Protein AF-A0A7S3Y1G7-F1 (afdb_monomer_lite)

Secondary structure (DSSP, 8-state):
----S----SSPPPTTEEEEE-TTS-EEEEEEEEE-TTSPEE-S---S----S----TT----S---SS------S----S----SS----SS----SS----SS----SS-------GGG--------SHHHHHHHT-

Organism: Heterosigma akashiwo (NCBI:txid2829)

Radius of gyration: 32.49 Å; chains: 1; bounding box: 73×32×89 Å

Sequence (139 aa):
ELIVDQISLKKNVEKGQLLFSGDDGKLVASSDLTFNGAGELKVSALSGHSVNGPVNFKNNELTNVLISSGKITGLEELKAAAAHVGGALTADGDAYFGGAVTVAGAVIGSGPYIDSSDRRFKRDLAPVEGAAALAAVRR

Structure (mmCIF, N/CA/C/O backbone):
data_AF-A0A7S3Y1G7-F1
#
_entry.id   AF-A0A7S3Y1G7-F1
#
loop_
_atom_site.group_P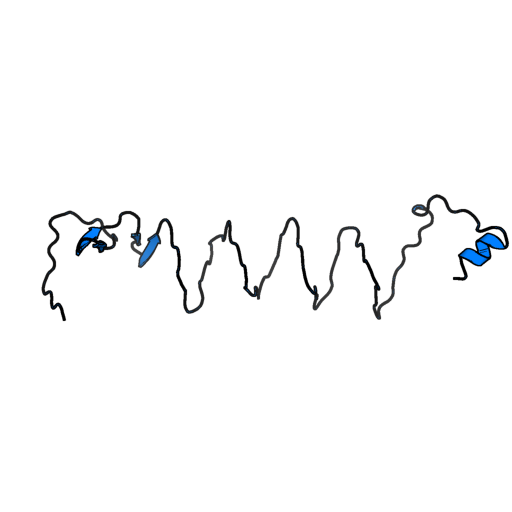DB
_atom_site.id
_a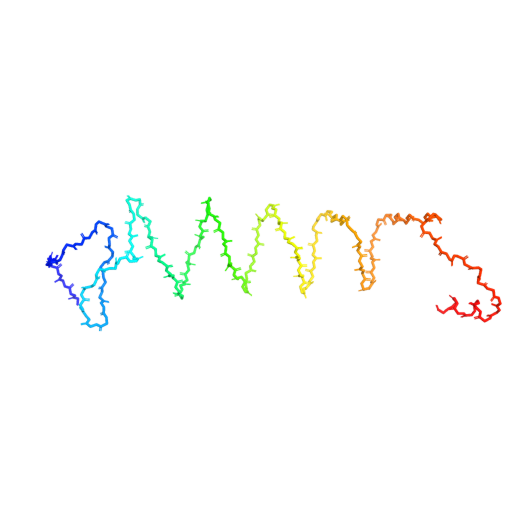tom_site.type_symbol
_atom_site.label_atom_id
_atom_site.label_alt_id
_atom_site.label_comp_id
_atom_site.label_asym_id
_atom_site.label_entity_id
_atom_site.label_seq_id
_atom_site.pdbx_PDB_ins_code
_atom_site.Cartn_x
_atom_site.Cartn_y
_atom_site.Cartn_z
_atom_site.occupancy
_atom_site.B_iso_or_equiv
_atom_site.auth_seq_id
_atom_site.auth_comp_id
_atom_site.auth_asym_id
_atom_site.auth_atom_id
_atom_site.pdbx_PDB_model_num
ATOM 1 N N . GLU A 1 1 ? -39.631 13.596 22.835 1.00 48.72 1 GLU A N 1
ATOM 2 C CA . GLU A 1 1 ? -38.412 14.012 23.550 1.00 48.72 1 GLU A CA 1
ATOM 3 C C . GLU A 1 1 ? -38.400 13.287 24.885 1.00 48.72 1 GLU A C 1
ATOM 5 O O . GLU A 1 1 ? -39.400 13.347 25.590 1.00 48.72 1 GLU A O 1
ATOM 10 N N . LEU A 1 2 ? -37.366 12.494 25.165 1.00 58.59 2 LEU A N 1
ATOM 11 C CA . LEU A 1 2 ? -37.228 11.835 26.462 1.00 58.59 2 LEU A CA 1
ATOM 12 C C . LEU A 1 2 ? -36.382 12.759 27.341 1.00 58.59 2 LEU A C 1
ATOM 14 O O . LEU A 1 2 ? -35.174 12.850 27.145 1.00 58.59 2 LEU A O 1
ATOM 18 N N . ILE A 1 3 ? -37.024 13.472 28.262 1.00 64.50 3 ILE A N 1
ATOM 19 C CA . ILE A 1 3 ? -36.339 14.304 29.254 1.00 64.50 3 ILE A CA 1
ATOM 20 C C . ILE A 1 3 ? -36.084 13.404 30.461 1.00 64.50 3 ILE A C 1
ATOM 22 O O . ILE A 1 3 ? -37.027 12.954 31.111 1.00 64.50 3 ILE A O 1
ATOM 26 N N . VAL A 1 4 ? -34.818 13.072 30.703 1.00 74.62 4 VAL A N 1
ATOM 27 C CA . VAL A 1 4 ? -34.406 12.253 31.846 1.00 74.62 4 VAL A CA 1
ATOM 28 C C . VAL A 1 4 ? -33.545 13.108 32.760 1.00 74.62 4 VAL A C 1
ATOM 30 O O . VAL A 1 4 ? -32.434 13.472 32.387 1.00 74.62 4 VAL A O 1
ATOM 33 N N . ASP A 1 5 ? -34.049 13.399 33.958 1.00 73.31 5 ASP A N 1
ATOM 34 C CA . ASP A 1 5 ? -33.334 14.227 34.936 1.00 73.31 5 ASP A CA 1
ATOM 35 C C . ASP A 1 5 ? -32.145 13.483 35.557 1.00 73.31 5 ASP A C 1
ATOM 37 O O . ASP A 1 5 ? -31.085 14.069 35.773 1.00 73.31 5 ASP A O 1
ATOM 41 N N . GLN A 1 6 ? -32.292 12.179 35.827 1.00 68.25 6 GLN A N 1
ATOM 42 C CA . GLN A 1 6 ? -31.218 11.322 36.332 1.00 68.25 6 GLN A CA 1
ATOM 43 C C . GLN A 1 6 ? -31.369 9.877 35.849 1.00 68.25 6 GLN A C 1
ATOM 45 O O . GLN A 1 6 ? -32.449 9.290 35.913 1.00 68.25 6 GLN A O 1
ATOM 50 N N . I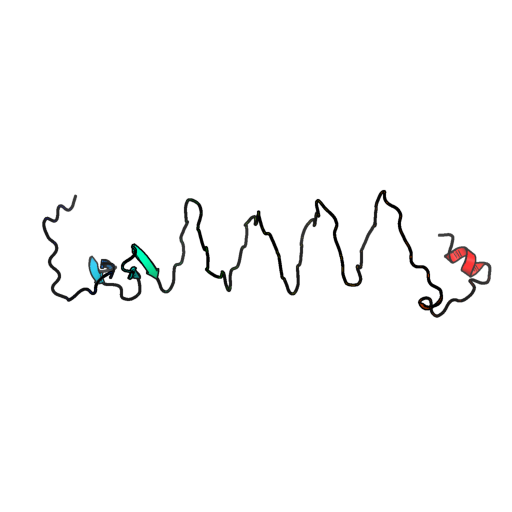LE A 1 7 ? -30.255 9.277 35.421 1.00 74.19 7 ILE A N 1
ATOM 51 C CA . ILE A 1 7 ? -30.136 7.834 35.185 1.00 74.19 7 ILE A CA 1
ATOM 52 C C . ILE A 1 7 ? -29.277 7.257 36.310 1.00 74.19 7 ILE A C 1
ATOM 54 O O . ILE A 1 7 ? -28.084 7.539 36.395 1.00 74.19 7 ILE A O 1
ATOM 58 N N . SER A 1 8 ? -29.874 6.441 37.179 1.00 71.31 8 SER A N 1
ATOM 59 C CA . SER A 1 8 ? -29.148 5.700 38.216 1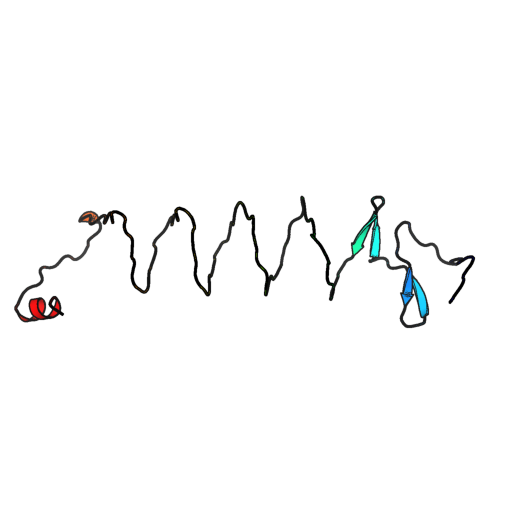.00 71.31 8 SER A CA 1
ATOM 60 C C . SER A 1 8 ? -28.931 4.254 37.779 1.00 71.31 8 SER A C 1
ATOM 62 O O . SER A 1 8 ? -29.883 3.520 37.511 1.00 71.31 8 SER A O 1
ATOM 64 N N . LEU A 1 9 ? -27.671 3.827 37.721 1.00 75.25 9 LEU A N 1
ATOM 65 C CA . LEU A 1 9 ? -27.294 2.468 37.335 1.00 75.25 9 LEU A CA 1
ATOM 66 C C . LEU A 1 9 ? -27.147 1.594 38.585 1.00 75.25 9 LEU A C 1
ATOM 68 O O . LEU A 1 9 ? -26.477 1.970 39.540 1.00 75.25 9 LEU A O 1
ATOM 72 N N . LYS A 1 10 ? -27.756 0.403 38.576 1.00 69.12 10 LYS A N 1
ATOM 73 C CA . LYS A 1 10 ? -27.645 -0.575 39.681 1.00 69.12 10 LYS A CA 1
ATOM 74 C C . LYS A 1 10 ? -26.362 -1.414 39.632 1.00 69.12 10 LYS A C 1
ATOM 76 O O . LYS A 1 10 ? -26.120 -2.211 40.532 1.00 69.12 10 LYS A O 1
ATOM 81 N N . LYS A 1 11 ? -25.575 -1.279 38.563 1.00 74.06 11 LYS A N 1
ATOM 82 C CA . LYS A 1 11 ? -24.331 -2.015 38.332 1.00 74.06 11 LYS A CA 1
ATOM 83 C C . LYS A 1 11 ? -23.166 -1.030 38.341 1.00 74.06 11 LYS A C 1
ATOM 85 O O . LYS A 1 11 ? -23.292 0.062 37.793 1.00 74.06 11 LYS A O 1
ATOM 90 N N . ASN A 1 12 ? -22.040 -1.447 38.916 1.00 77.75 12 ASN A N 1
ATOM 91 C CA . ASN A 1 12 ? -20.793 -0.699 38.816 1.00 77.75 12 ASN A CA 1
ATOM 92 C C . ASN A 1 12 ? -20.374 -0.615 37.344 1.00 77.75 12 ASN A C 1
ATOM 94 O O . ASN A 1 12 ? -20.231 -1.643 36.679 1.00 77.75 12 ASN A O 1
ATOM 98 N N . VAL A 1 13 ? -20.207 0.609 36.856 1.00 80.81 13 VAL A N 1
ATOM 99 C CA . VAL A 1 13 ? -19.607 0.906 35.554 1.00 80.81 13 VAL A CA 1
ATOM 100 C C . VAL A 1 13 ? -18.182 1.356 35.816 1.00 80.81 13 VAL A C 1
ATOM 102 O O . VAL A 1 13 ? -17.939 2.185 36.697 1.00 80.81 13 VAL A O 1
ATOM 105 N N . GLU A 1 14 ? -17.235 0.780 35.089 1.00 82.62 14 GLU A N 1
ATOM 106 C CA . GLU A 1 14 ? -15.833 1.149 35.230 1.00 82.62 14 GLU A CA 1
ATOM 107 C C . GLU A 1 14 ? -15.557 2.481 34.526 1.00 82.62 14 GLU A C 1
ATOM 109 O O . GLU A 1 14 ? -16.240 2.879 33.578 1.00 82.62 14 GLU A O 1
ATOM 114 N N . LYS A 1 15 ? -14.536 3.200 34.998 1.00 83.69 15 LYS A N 1
ATOM 115 C CA . LYS A 1 15 ? -14.154 4.495 34.430 1.00 83.69 15 LYS A CA 1
ATOM 116 C C . LYS A 1 15 ? -13.866 4.353 32.930 1.00 83.69 15 LYS A C 1
ATOM 118 O O . LYS A 1 15 ? -13.032 3.547 32.538 1.00 83.69 15 LYS A O 1
ATOM 123 N N . GLY A 1 16 ? -14.517 5.186 32.118 1.00 87.38 16 GLY A N 1
ATOM 124 C CA . GLY A 1 16 ? -14.305 5.243 30.669 1.00 87.38 16 GLY A CA 1
ATOM 125 C C . GLY A 1 16 ? -15.172 4.288 29.845 1.00 87.38 16 GLY A C 1
ATOM 126 O O . GLY A 1 16 ? -15.155 4.400 28.622 1.00 87.38 16 GLY A O 1
ATOM 127 N N . GLN A 1 17 ? -15.946 3.387 30.461 1.00 89.38 17 GLN A N 1
ATOM 128 C CA . GLN A 1 17 ? -16.846 2.497 29.717 1.00 89.38 17 GLN A CA 1
ATOM 129 C C . GLN A 1 17 ? -17.987 3.270 29.047 1.00 89.38 17 GLN A C 1
ATOM 131 O O . GLN A 1 17 ? -18.614 4.144 29.652 1.00 89.38 17 GLN A O 1
ATOM 136 N N . LEU A 1 18 ? -18.289 2.900 27.802 1.00 88.00 18 LEU A N 1
ATOM 137 C CA . LEU A 1 18 ? -19.452 3.397 27.072 1.00 88.00 18 LEU A CA 1
ATOM 138 C C . LEU A 1 18 ? -20.711 2.598 27.426 1.00 88.00 18 LEU A C 1
ATOM 140 O O . LEU A 1 18 ? -20.715 1.364 27.398 1.00 88.00 18 LEU A O 1
ATOM 144 N N . LEU A 1 19 ? -21.788 3.331 27.714 1.00 88.69 19 LEU A N 1
ATOM 145 C CA . LEU A 1 19 ? -23.142 2.812 27.896 1.00 88.69 19 LEU A CA 1
ATOM 146 C C . LEU A 1 19 ? -23.950 3.064 26.625 1.00 88.69 19 LEU A C 1
ATOM 148 O O . LEU A 1 19 ? -23.991 4.190 26.132 1.00 88.69 19 LEU A O 1
ATOM 152 N N . PHE A 1 20 ? -24.613 2.034 26.116 1.00 86.75 20 PHE A N 1
ATOM 153 C CA . PHE A 1 20 ? -25.457 2.130 24.927 1.00 86.75 20 PHE A CA 1
ATOM 154 C C . PHE A 1 20 ? -26.726 1.293 25.097 1.00 86.75 20 PHE A C 1
ATOM 156 O O . PHE A 1 20 ? -26.789 0.406 25.950 1.00 86.75 20 PHE A O 1
ATOM 163 N N . SER A 1 21 ? -27.754 1.596 24.304 1.00 86.44 21 SER A N 1
ATOM 164 C CA . SER A 1 21 ? -28.958 0.767 24.243 1.00 86.44 21 SER A CA 1
ATOM 165 C C . SER A 1 21 ? -28.666 -0.479 23.417 1.00 86.44 21 SER A C 1
ATOM 167 O O . SER A 1 21 ? -28.317 -0.359 22.244 1.00 86.44 21 SER A O 1
ATOM 169 N N . GLY A 1 22 ? -28.830 -1.656 24.015 1.00 80.81 22 GLY A N 1
ATOM 170 C CA . GLY A 1 22 ? -28.853 -2.918 23.284 1.00 80.81 22 GLY A CA 1
ATOM 171 C C . GLY A 1 22 ? -30.143 -3.091 22.479 1.00 80.81 22 GLY A C 1
ATOM 172 O O . GLY A 1 22 ? -31.079 -2.293 22.594 1.00 80.81 22 GLY A O 1
ATOM 173 N N . ASP A 1 23 ? -30.199 -4.171 21.701 1.00 81.69 23 ASP A N 1
ATOM 174 C CA . ASP A 1 23 ? -31.334 -4.505 20.826 1.00 81.69 23 ASP A CA 1
ATOM 175 C C . ASP A 1 23 ? -32.649 -4.731 21.595 1.00 81.69 23 ASP A C 1
ATOM 177 O O . ASP A 1 23 ? -33.736 -4.589 21.041 1.00 81.69 23 ASP A O 1
ATOM 181 N N . ASP A 1 24 ? -32.564 -5.051 22.888 1.00 85.38 24 ASP A N 1
ATOM 182 C CA . ASP A 1 24 ? -33.709 -5.231 23.784 1.00 85.38 24 ASP A CA 1
ATOM 183 C C . ASP A 1 24 ? -34.100 -3.947 24.542 1.00 85.38 24 ASP A C 1
ATOM 185 O O . ASP A 1 24 ? -34.918 -3.992 25.464 1.00 85.38 24 ASP A O 1
ATOM 189 N N . GLY A 1 25 ? -33.500 -2.806 24.186 1.00 82.06 25 GLY A N 1
ATOM 190 C CA . GLY A 1 25 ? -33.732 -1.513 24.831 1.00 82.06 25 GLY A CA 1
ATOM 191 C C . GLY A 1 25 ? -33.091 -1.376 26.215 1.00 82.06 25 GLY A C 1
ATOM 192 O O . GLY A 1 25 ? -33.291 -0.356 26.882 1.00 82.06 25 GLY A O 1
ATOM 193 N N . LYS A 1 26 ? -32.331 -2.377 26.682 1.00 83.44 26 LYS A N 1
ATOM 194 C CA . LYS A 1 26 ? -31.604 -2.282 27.952 1.00 83.44 26 LYS A CA 1
ATOM 195 C C . LYS A 1 26 ? -30.286 -1.550 27.759 1.00 83.44 26 LYS A C 1
ATOM 197 O O . LYS A 1 26 ? -29.598 -1.714 26.756 1.00 83.44 26 LYS A O 1
ATOM 202 N N . LEU A 1 27 ? -29.902 -0.779 28.771 1.00 86.25 27 LEU A N 1
ATOM 203 C CA . LEU A 1 27 ? -28.574 -0.184 28.819 1.00 86.25 27 LEU A CA 1
ATOM 204 C C . LEU A 1 27 ? -27.527 -1.262 29.104 1.00 86.25 27 LEU A C 1
ATOM 206 O O . LEU A 1 27 ? -27.606 -1.976 30.108 1.00 86.25 27 LEU A O 1
ATOM 210 N N . VAL A 1 28 ? -26.531 -1.337 28.230 1.00 84.81 28 VAL A N 1
ATOM 211 C CA . VAL A 1 28 ? -25.397 -2.253 28.322 1.00 84.81 28 VAL A CA 1
ATOM 212 C C . VAL A 1 28 ? -24.115 -1.428 28.395 1.00 84.81 28 VAL A C 1
ATOM 214 O O . VAL A 1 28 ? -23.973 -0.430 27.693 1.00 84.81 28 VAL A O 1
ATOM 217 N N . ALA A 1 29 ? -23.184 -1.837 29.259 1.00 87.00 29 ALA A N 1
ATOM 218 C CA . ALA A 1 29 ? -21.829 -1.291 29.301 1.00 87.00 29 ALA A CA 1
ATOM 219 C C . ALA A 1 29 ? -20.900 -2.183 28.469 1.00 87.00 29 ALA A C 1
ATOM 221 O O . ALA A 1 29 ? -20.874 -3.399 28.681 1.00 87.00 29 ALA A O 1
ATOM 222 N N . SER A 1 30 ? -20.150 -1.591 27.538 1.00 83.88 30 SER A N 1
ATOM 223 C CA . SER A 1 30 ? -19.173 -2.323 26.722 1.00 83.88 30 SER A CA 1
ATOM 224 C C . SER A 1 30 ? -17.818 -2.408 27.422 1.00 83.88 30 SER A C 1
ATOM 226 O O . SER A 1 30 ? -17.278 -1.386 27.841 1.00 83.88 30 SER A O 1
ATOM 228 N N . SER A 1 31 ? -17.236 -3.607 27.494 1.00 82.00 31 SER A N 1
ATOM 229 C CA . SER A 1 31 ? -15.822 -3.789 27.855 1.00 82.00 31 SER A CA 1
ATOM 230 C C . SER A 1 31 ? -14.871 -3.425 26.713 1.00 82.00 31 SER A C 1
ATOM 232 O O . SER A 1 31 ? -13.714 -3.094 26.951 1.00 82.00 31 SER A O 1
ATOM 234 N N . ASP A 1 32 ? -15.360 -3.480 25.475 1.00 86.81 32 ASP A N 1
ATOM 235 C CA . ASP A 1 32 ? -14.546 -3.333 24.269 1.00 86.81 32 ASP A CA 1
ATOM 236 C C . ASP A 1 32 ? -14.494 -1.888 23.777 1.00 86.81 32 ASP A C 1
ATOM 238 O O . ASP A 1 32 ? -13.591 -1.549 23.022 1.00 86.81 32 ASP A O 1
ATOM 242 N N . LEU A 1 33 ? -15.434 -1.040 24.211 1.00 89.94 33 LEU A N 1
ATOM 243 C CA . LEU A 1 33 ? -15.506 0.383 23.883 1.00 89.94 33 LEU A CA 1
ATOM 244 C C . LEU A 1 33 ? -15.216 1.204 25.139 1.00 89.94 33 LEU A C 1
ATOM 246 O O . LEU A 1 33 ? -16.097 1.406 25.978 1.00 89.94 33 LEU A O 1
ATOM 250 N N . THR A 1 34 ? -13.973 1.661 25.277 1.00 91.25 34 THR A N 1
ATOM 251 C CA . THR A 1 34 ? -13.528 2.373 26.484 1.00 91.25 34 THR A CA 1
ATOM 252 C C . THR A 1 34 ? -12.758 3.633 26.122 1.00 91.25 34 THR A C 1
ATOM 254 O O . THR A 1 34 ? -11.818 3.577 25.332 1.00 91.25 34 THR A O 1
ATOM 257 N N . PHE A 1 35 ? -13.115 4.758 26.733 1.00 92.19 35 PHE A N 1
ATOM 258 C CA . PHE A 1 35 ? -12.302 5.966 26.710 1.00 92.19 35 PHE A CA 1
ATOM 259 C C . PHE A 1 35 ? -11.183 5.889 27.743 1.00 92.19 35 PHE A C 1
ATOM 261 O O . PHE A 1 35 ? -11.421 5.585 28.915 1.00 92.19 35 PHE A O 1
ATOM 268 N N . ASN A 1 36 ? -9.961 6.213 27.338 1.00 86.62 36 ASN A N 1
ATOM 269 C CA . ASN A 1 36 ? -8.881 6.404 28.299 1.00 86.62 36 ASN A CA 1
ATOM 270 C C . ASN A 1 36 ? -8.969 7.787 28.980 1.00 86.62 36 ASN A C 1
ATOM 272 O O . ASN A 1 36 ? -9.812 8.624 28.659 1.00 86.62 36 ASN A O 1
ATOM 276 N N . GLY A 1 37 ? -8.072 8.046 29.938 1.00 81.94 37 GLY A N 1
ATOM 277 C CA . GLY A 1 37 ? -8.023 9.323 30.661 1.00 81.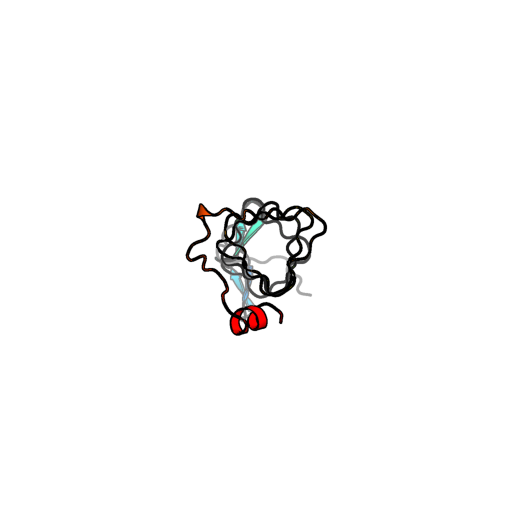94 37 GLY A CA 1
ATOM 278 C C . GLY A 1 37 ? -7.693 10.550 29.800 1.00 81.94 37 GLY A C 1
ATOM 279 O O . GLY A 1 37 ? -7.837 11.664 30.293 1.00 81.94 37 GLY A O 1
ATOM 280 N N . ALA A 1 38 ? -7.272 10.354 28.547 1.00 86.06 38 ALA A N 1
ATOM 281 C CA . ALA A 1 38 ? -6.996 11.406 27.571 1.00 86.06 38 ALA A CA 1
ATOM 282 C C . ALA A 1 38 ? -8.159 11.631 26.581 1.00 86.06 38 ALA A C 1
ATOM 284 O O . ALA A 1 38 ? -8.070 12.515 25.735 1.00 86.06 38 ALA A O 1
ATOM 285 N N . GLY A 1 39 ? -9.255 10.868 26.690 1.00 85.25 39 GLY A N 1
ATOM 286 C CA . GLY A 1 39 ? -10.405 10.978 25.789 1.00 85.25 39 GLY A CA 1
ATOM 287 C C . GLY A 1 39 ? -10.256 10.201 24.478 1.00 85.25 39 GLY A C 1
ATOM 288 O O . GLY A 1 39 ? -11.012 10.444 23.541 1.00 85.25 39 GLY A O 1
ATOM 289 N N . GLU A 1 40 ? -9.330 9.244 24.399 1.00 89.25 40 GLU A N 1
ATOM 290 C CA . GLU A 1 40 ? -9.173 8.374 23.228 1.00 89.25 40 GLU A CA 1
ATOM 291 C C . GLU A 1 40 ? -10.059 7.134 23.356 1.00 89.25 40 GLU A C 1
ATOM 293 O O . GLU A 1 40 ? -10.039 6.456 24.387 1.00 89.25 40 GLU A O 1
ATOM 298 N N . LEU A 1 41 ? -10.815 6.822 22.301 1.00 90.50 41 LEU A N 1
ATOM 299 C CA . LEU A 1 41 ? -11.641 5.622 22.236 1.00 90.50 41 LEU A CA 1
ATOM 300 C C . LEU A 1 41 ? -10.791 4.407 21.851 1.00 90.50 41 LEU A C 1
ATOM 302 O O . LEU A 1 41 ? -10.262 4.333 20.742 1.00 90.50 41 LEU A O 1
ATOM 306 N N . LYS A 1 42 ? -10.731 3.415 22.738 1.00 89.94 42 LYS A N 1
ATOM 307 C CA . LYS A 1 42 ? -10.250 2.069 22.429 1.00 89.94 42 LYS A CA 1
ATOM 308 C C . LYS A 1 42 ? -11.427 1.200 21.997 1.00 89.94 42 LYS A C 1
ATOM 310 O O . LYS A 1 42 ? -12.443 1.161 22.687 1.00 89.94 42 LYS A O 1
ATOM 315 N N . VAL A 1 43 ? -11.251 0.510 20.876 1.00 90.69 43 VAL A N 1
ATOM 316 C CA . VAL A 1 43 ? -12.214 -0.400 20.246 1.00 90.69 43 VAL A CA 1
ATOM 317 C C . VAL A 1 43 ? -11.451 -1.591 19.661 1.00 90.69 43 VAL A C 1
ATOM 319 O O . VAL A 1 43 ? -10.403 -1.402 19.048 1.00 90.69 43 VAL A O 1
ATOM 322 N N . SER A 1 44 ? -11.942 -2.815 19.876 1.00 88.19 44 SER A N 1
ATOM 323 C CA . SER A 1 44 ? -11.303 -4.052 19.393 1.00 88.19 44 SER A CA 1
ATOM 324 C C . SER A 1 44 ? -11.444 -4.240 17.879 1.00 88.19 44 SER A C 1
ATOM 326 O O . SER A 1 44 ? -10.505 -4.678 17.218 1.00 88.19 44 SER A O 1
ATOM 328 N N . ALA A 1 45 ? -12.599 -3.871 17.322 1.00 87.19 45 ALA A N 1
ATOM 329 C CA . ALA A 1 45 ? -12.862 -3.881 15.891 1.00 87.19 45 ALA A CA 1
ATOM 330 C C . ALA A 1 45 ? -13.863 -2.783 15.516 1.00 87.19 45 ALA A C 1
ATOM 332 O O . ALA A 1 45 ? -14.885 -2.606 16.177 1.00 87.19 45 ALA A O 1
ATOM 333 N N . LEU A 1 46 ? -13.589 -2.076 14.421 1.00 87.88 46 LEU A N 1
ATOM 334 C CA . LEU A 1 46 ? -14.493 -1.085 13.847 1.00 87.88 46 LEU A CA 1
ATOM 335 C C . LEU A 1 46 ? -14.739 -1.435 12.379 1.00 87.88 46 LEU A C 1
ATOM 337 O O . LEU A 1 46 ? -13.806 -1.472 11.580 1.00 87.88 46 LEU A O 1
ATOM 341 N N . SER A 1 47 ? -15.995 -1.684 12.016 1.00 87.38 47 SER A N 1
ATOM 342 C CA . SER A 1 47 ? -16.401 -1.983 10.638 1.00 87.38 47 SER A CA 1
ATOM 343 C C . SER A 1 47 ? -17.421 -0.956 10.154 1.00 87.38 47 SER A C 1
ATOM 345 O O . SER A 1 47 ? -18.146 -0.386 10.963 1.00 87.38 47 SER A O 1
ATOM 347 N N . GLY A 1 48 ? -17.442 -0.683 8.845 1.00 79.88 48 GLY A N 1
ATOM 348 C CA . GLY A 1 48 ? -18.460 0.174 8.226 1.00 79.88 48 GLY A CA 1
ATOM 349 C C . GLY A 1 48 ? -18.512 1.602 8.778 1.00 79.88 48 GLY A C 1
ATOM 350 O O . GLY A 1 48 ? -19.547 2.029 9.275 1.00 79.88 48 GLY A O 1
ATOM 351 N N . HIS A 1 49 ? -17.413 2.353 8.682 1.00 86.00 49 HIS A N 1
ATOM 352 C CA . HIS A 1 49 ? -17.360 3.750 9.114 1.00 86.00 49 HIS A CA 1
ATOM 353 C C . HIS A 1 49 ? -16.837 4.659 7.997 1.00 86.00 49 HIS A C 1
ATOM 355 O O . HIS A 1 49 ? -16.068 4.237 7.135 1.00 86.00 49 HIS A O 1
ATOM 361 N N . SER A 1 50 ? -17.256 5.922 8.027 1.00 85.81 50 SER A N 1
ATOM 362 C CA . SER A 1 50 ? -16.680 6.997 7.224 1.00 85.81 50 SER A CA 1
ATOM 363 C C . SER A 1 50 ? -16.076 8.008 8.184 1.00 85.81 50 SER A C 1
ATOM 365 O O . SER A 1 50 ? -16.735 8.425 9.136 1.00 85.81 50 SER A O 1
ATOM 367 N N . VAL A 1 51 ? -14.822 8.383 7.951 1.00 86.81 51 VAL A N 1
ATOM 368 C CA . VAL A 1 51 ? -14.205 9.498 8.665 1.00 86.81 51 VAL A CA 1
ATOM 369 C C . VAL A 1 51 ? -14.248 10.713 7.755 1.00 86.81 51 VAL A C 1
ATOM 371 O O . VAL A 1 51 ? -13.746 10.668 6.634 1.00 86.81 51 VAL A O 1
ATOM 374 N N . ASN A 1 52 ? -14.863 11.793 8.234 1.00 88.00 52 ASN A N 1
ATOM 375 C CA . ASN A 1 52 ? -14.806 13.081 7.560 1.00 88.00 52 ASN A CA 1
ATOM 376 C C . ASN A 1 52 ? -13.617 13.883 8.103 1.00 88.00 52 ASN A C 1
ATOM 378 O O . ASN A 1 52 ? -13.495 14.060 9.315 1.00 88.00 52 ASN A O 1
ATOM 382 N N . GLY A 1 53 ? -12.765 14.384 7.211 1.00 88.25 53 GLY A N 1
ATOM 383 C CA . GLY A 1 53 ? -11.537 15.092 7.572 1.00 88.25 53 GLY A CA 1
ATOM 384 C C . GLY A 1 53 ? -10.300 14.188 7.696 1.00 88.25 53 GLY A C 1
ATOM 385 O O . GLY A 1 53 ? -10.363 12.988 7.421 1.00 88.25 53 GLY A O 1
ATOM 386 N N . PRO A 1 54 ? -9.140 14.771 8.049 1.00 84.94 54 PRO A N 1
ATOM 387 C CA . PRO A 1 54 ? -7.875 14.050 8.110 1.00 84.94 54 PRO A CA 1
ATOM 388 C C . PRO A 1 54 ? -7.834 13.086 9.299 1.00 84.94 54 PRO A C 1
ATOM 390 O O . PRO A 1 54 ? -8.206 13.438 10.416 1.00 84.94 54 PRO A O 1
ATOM 393 N N . VAL A 1 55 ? -7.294 11.890 9.067 1.00 87.81 55 VAL A N 1
ATOM 394 C CA . VAL A 1 55 ? -6.933 10.949 10.132 1.00 87.81 55 VAL A CA 1
ATOM 395 C C . VAL A 1 55 ? -5.436 11.055 10.379 1.00 87.81 55 VAL A C 1
ATOM 397 O O . VAL A 1 55 ? -4.641 10.938 9.448 1.00 87.81 55 VAL A O 1
ATOM 400 N N . ASN A 1 56 ? -5.045 11.288 11.629 1.00 86.88 56 ASN A N 1
ATOM 401 C CA . ASN A 1 56 ? -3.645 11.405 12.012 1.00 86.88 56 ASN A CA 1
ATOM 402 C C . ASN A 1 56 ? -3.186 10.144 12.752 1.00 86.88 56 ASN A C 1
ATOM 404 O O . ASN A 1 56 ? -3.568 9.924 13.897 1.00 86.88 56 ASN A O 1
ATOM 408 N N . PHE A 1 57 ? -2.326 9.358 12.108 1.00 87.69 57 PHE A N 1
ATOM 409 C CA . PHE A 1 57 ? -1.681 8.177 12.689 1.00 87.69 57 PHE A CA 1
ATOM 410 C C . PHE A 1 57 ? -0.229 8.449 13.110 1.00 87.69 57 PHE A C 1
ATOM 412 O O . PHE A 1 57 ? 0.612 7.555 13.057 1.00 87.69 57 PHE A O 1
ATOM 419 N N . LYS A 1 58 ? 0.117 9.681 13.509 1.00 87.00 58 LYS A N 1
ATOM 420 C CA . LYS A 1 58 ? 1.475 10.011 13.966 1.00 87.00 58 LYS A CA 1
ATOM 421 C C . LYS A 1 58 ? 1.937 9.009 15.031 1.00 87.00 58 LYS A C 1
ATOM 423 O O . LYS A 1 58 ? 1.210 8.739 15.984 1.00 87.00 58 LYS A O 1
ATOM 428 N N . ASN A 1 59 ? 3.148 8.482 14.857 1.00 88.31 59 ASN A N 1
ATOM 429 C CA . ASN A 1 59 ? 3.761 7.455 15.710 1.00 88.31 59 ASN A CA 1
ATOM 430 C C . ASN A 1 59 ? 3.009 6.109 15.759 1.00 88.31 59 ASN A C 1
ATOM 432 O O . ASN A 1 59 ? 3.208 5.346 16.700 1.00 88.31 59 ASN A O 1
ATOM 436 N N . ASN A 1 60 ? 2.154 5.813 14.779 1.00 88.38 60 ASN A N 1
ATOM 437 C CA . ASN A 1 60 ? 1.474 4.527 14.653 1.00 88.38 60 ASN A CA 1
ATOM 438 C C . ASN A 1 60 ? 1.823 3.865 13.316 1.00 88.38 60 ASN A C 1
ATOM 440 O O . ASN A 1 60 ? 2.068 4.540 12.316 1.00 88.38 60 ASN A O 1
ATOM 444 N N . GLU A 1 61 ? 1.811 2.534 13.301 1.00 89.19 61 GLU A N 1
ATOM 445 C CA . GLU A 1 61 ? 1.981 1.741 12.086 1.00 89.19 61 GLU A CA 1
ATOM 446 C C . GLU A 1 61 ? 0.623 1.351 11.502 1.00 89.19 61 GLU A C 1
ATOM 448 O O . GLU A 1 61 ? -0.299 0.953 12.216 1.00 89.19 61 GLU A O 1
ATOM 453 N N . LEU A 1 62 ? 0.520 1.413 10.177 1.00 90.00 62 LEU A N 1
ATOM 454 C CA . LEU A 1 62 ? -0.592 0.842 9.430 1.00 90.00 62 LEU A CA 1
ATOM 455 C C . LEU A 1 62 ? -0.173 -0.545 8.939 1.00 90.00 62 LEU A C 1
ATOM 457 O O . LEU A 1 62 ? 0.641 -0.665 8.026 1.00 90.00 62 LEU A O 1
ATOM 461 N N . THR A 1 63 ? -0.722 -1.598 9.542 1.00 91.50 63 THR A N 1
ATOM 462 C CA . THR A 1 63 ? -0.431 -2.990 9.166 1.00 91.50 63 THR A CA 1
ATOM 463 C C . THR A 1 63 ? -1.668 -3.658 8.576 1.00 91.50 63 THR A C 1
ATOM 465 O O . THR A 1 63 ? -2.795 -3.319 8.931 1.00 91.50 63 THR A O 1
ATOM 468 N N . ASN A 1 64 ? -1.464 -4.605 7.652 1.00 92.44 64 ASN A N 1
ATOM 469 C CA . ASN A 1 64 ? -2.540 -5.363 6.996 1.00 92.44 64 ASN A CA 1
ATOM 470 C C . ASN A 1 64 ? -3.612 -4.482 6.319 1.00 92.44 64 ASN A C 1
ATOM 472 O O . ASN A 1 64 ? -4.798 -4.809 6.328 1.00 92.44 64 ASN A O 1
ATOM 476 N N . VAL A 1 65 ? -3.200 -3.355 5.733 1.00 91.69 65 VAL A N 1
ATOM 477 C CA . VAL A 1 65 ? -4.109 -2.408 5.077 1.00 91.69 65 VAL A CA 1
ATOM 478 C C . VAL A 1 65 ? -4.251 -2.729 3.591 1.00 91.69 65 VAL A C 1
ATOM 480 O O . VAL A 1 65 ? -3.260 -2.833 2.871 1.00 91.69 65 VAL A O 1
ATOM 483 N N . LEU A 1 66 ? -5.497 -2.809 3.119 1.00 91.62 66 LEU A N 1
ATOM 484 C CA . LEU A 1 66 ? -5.839 -2.783 1.699 1.00 91.62 66 LEU A CA 1
ATOM 485 C C . LEU A 1 66 ? -6.390 -1.401 1.335 1.00 91.62 66 LEU A C 1
ATOM 487 O O . LEU A 1 66 ? -7.398 -0.966 1.887 1.00 91.62 66 LEU A O 1
ATOM 491 N N . ILE A 1 67 ? -5.760 -0.737 0.366 1.00 91.94 67 ILE A N 1
ATOM 492 C CA . ILE A 1 67 ? -6.248 0.518 -0.217 1.00 91.94 67 ILE A CA 1
ATOM 493 C C . ILE A 1 67 ? -6.757 0.203 -1.626 1.00 91.94 67 ILE A C 1
ATOM 495 O O . ILE A 1 67 ? -5.961 -0.003 -2.536 1.00 91.94 67 ILE A O 1
ATOM 499 N N . SER A 1 68 ? -8.076 0.141 -1.820 1.00 91.44 68 SER A N 1
ATOM 500 C CA . SER A 1 68 ? -8.671 -0.270 -3.103 1.00 91.44 68 SER A CA 1
ATOM 501 C C . SER A 1 68 ? -8.889 0.874 -4.099 1.00 91.44 68 SER A C 1
ATOM 503 O O . SER A 1 68 ? -9.029 0.627 -5.294 1.00 91.44 68 SER A O 1
ATOM 505 N N . SER A 1 69 ? -8.977 2.128 -3.639 1.00 86.25 69 SER A N 1
ATOM 506 C CA . SER A 1 69 ? -9.350 3.275 -4.495 1.00 86.25 69 SER A CA 1
ATOM 507 C C . SER A 1 69 ? -8.806 4.620 -3.991 1.00 86.25 69 SER A C 1
ATOM 509 O O . SER A 1 69 ? -9.483 5.642 -4.061 1.00 86.25 69 SER A O 1
ATOM 511 N N . GLY A 1 70 ? -7.589 4.629 -3.444 1.00 87.38 70 GLY A N 1
ATOM 512 C CA . GLY A 1 70 ? -6.977 5.819 -2.846 1.00 87.38 70 GLY A CA 1
ATOM 513 C C . GLY A 1 70 ? -5.870 6.446 -3.694 1.00 87.38 70 GLY A C 1
ATOM 514 O O . GLY A 1 70 ? -5.251 5.786 -4.525 1.00 87.38 70 GLY A O 1
ATOM 515 N N . LYS A 1 71 ? -5.580 7.723 -3.426 1.00 91.88 71 LYS A N 1
ATOM 516 C CA . LYS A 1 71 ? -4.352 8.401 -3.858 1.00 91.88 71 LYS A CA 1
ATOM 517 C C . LYS A 1 71 ? -3.446 8.571 -2.641 1.00 91.88 71 LYS A C 1
ATOM 519 O O . LYS A 1 71 ? -3.888 9.108 -1.629 1.00 91.88 71 LYS A O 1
ATOM 524 N N . ILE A 1 72 ? -2.191 8.149 -2.752 1.00 93.38 72 ILE A N 1
ATOM 525 C CA . ILE A 1 72 ? -1.158 8.392 -1.739 1.00 93.38 72 ILE A CA 1
ATOM 526 C C . ILE A 1 72 ? -0.281 9.539 -2.248 1.00 93.38 72 ILE A C 1
ATOM 528 O O . ILE A 1 72 ? 0.191 9.501 -3.383 1.00 93.38 72 ILE A O 1
ATOM 532 N N . THR A 1 73 ? -0.094 10.579 -1.438 1.00 92.88 73 THR A N 1
ATOM 533 C CA . THR A 1 73 ? 0.724 11.759 -1.767 1.00 92.88 73 THR A CA 1
ATOM 534 C C . THR A 1 73 ? 1.607 12.140 -0.591 1.00 92.88 73 THR A C 1
ATOM 536 O O . THR A 1 73 ? 1.220 11.901 0.548 1.00 92.88 73 THR A O 1
ATOM 539 N N . GLY A 1 74 ? 2.743 12.791 -0.860 1.00 92.62 74 GLY A N 1
ATOM 540 C CA . GLY A 1 74 ? 3.659 13.245 0.195 1.00 92.62 74 GLY A CA 1
ATOM 541 C C . GLY A 1 74 ? 4.419 12.103 0.871 1.00 92.62 74 GLY A C 1
ATOM 542 O O . GLY A 1 74 ? 4.773 12.215 2.038 1.00 92.62 74 GLY A O 1
ATOM 543 N N . LEU A 1 75 ? 4.626 10.993 0.158 1.00 93.69 75 LEU A N 1
ATOM 544 C CA . LEU A 1 75 ? 5.453 9.893 0.635 1.00 93.69 75 LEU A CA 1
ATOM 545 C C . LEU A 1 75 ? 6.930 10.259 0.456 1.00 93.69 75 LEU A C 1
ATOM 547 O O . LEU A 1 75 ? 7.354 10.519 -0.667 1.00 93.69 75 LEU A O 1
ATOM 551 N N . GLU A 1 76 ? 7.692 10.275 1.549 1.00 93.88 76 GLU A N 1
ATOM 552 C CA . GLU A 1 76 ? 9.136 10.544 1.508 1.00 93.88 76 GLU A CA 1
ATOM 553 C C . GLU A 1 76 ? 9.930 9.321 1.024 1.00 93.88 76 GLU A C 1
ATOM 555 O O . GLU A 1 76 ? 10.834 9.457 0.204 1.00 93.88 76 GLU A O 1
ATOM 560 N N . GLU A 1 77 ? 9.563 8.116 1.478 1.00 93.88 77 GLU A N 1
ATOM 561 C CA . GLU A 1 77 ? 10.229 6.862 1.109 1.00 93.88 77 GLU A CA 1
ATOM 562 C C . GLU A 1 77 ? 9.218 5.715 0.951 1.00 93.88 77 GLU A C 1
ATOM 564 O O . GLU A 1 77 ? 8.333 5.526 1.787 1.00 93.88 77 GLU A O 1
ATOM 569 N N . LEU A 1 78 ? 9.379 4.907 -0.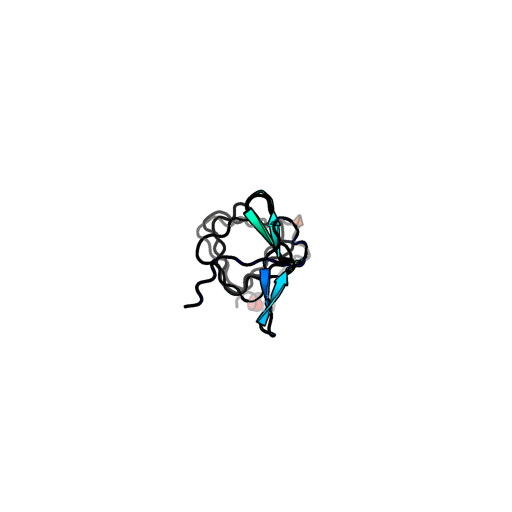106 1.00 94.12 78 LEU A N 1
ATOM 570 C CA . LEU A 1 78 ? 8.682 3.632 -0.279 1.00 94.12 78 LEU A CA 1
ATOM 571 C C . LEU A 1 78 ? 9.687 2.480 -0.280 1.00 94.12 78 LEU A C 1
ATOM 573 O O . LEU A 1 78 ? 10.428 2.295 -1.244 1.00 94.12 78 LEU A O 1
ATOM 577 N N . LYS A 1 79 ? 9.637 1.637 0.753 1.00 94.38 79 LYS A N 1
ATOM 578 C CA . LYS A 1 79 ? 10.371 0.371 0.790 1.00 94.38 79 LYS A CA 1
ATOM 579 C C . LYS A 1 79 ? 9.412 -0.795 0.575 1.00 94.38 79 LYS A C 1
ATOM 581 O O . LYS A 1 79 ? 8.677 -1.177 1.481 1.00 94.38 79 LYS A O 1
ATOM 586 N N . ALA A 1 80 ? 9.435 -1.372 -0.623 1.00 94.06 80 ALA A N 1
ATOM 587 C CA . ALA A 1 80 ? 8.604 -2.513 -0.994 1.00 94.06 80 ALA A CA 1
ATOM 588 C C . ALA A 1 80 ? 9.465 -3.676 -1.503 1.00 94.06 80 ALA A C 1
ATOM 590 O O . ALA A 1 80 ? 10.457 -3.462 -2.195 1.00 94.06 80 ALA A O 1
ATOM 591 N N . ALA A 1 81 ? 9.072 -4.913 -1.186 1.00 95.00 81 ALA A N 1
ATOM 592 C CA . ALA A 1 81 ? 9.728 -6.107 -1.729 1.00 95.00 81 ALA A CA 1
ATOM 593 C C . ALA A 1 81 ? 9.471 -6.266 -3.239 1.00 95.00 81 ALA A C 1
ATOM 595 O O . ALA A 1 81 ? 10.333 -6.737 -3.974 1.00 95.00 81 ALA A O 1
ATOM 596 N N . ALA A 1 82 ? 8.285 -5.857 -3.692 1.00 95.31 82 ALA A N 1
ATOM 597 C CA . ALA A 1 82 ? 7.906 -5.784 -5.094 1.00 95.31 82 ALA A CA 1
ATOM 598 C C . ALA A 1 82 ? 6.874 -4.667 -5.288 1.00 95.31 82 ALA A C 1
ATOM 600 O O . ALA A 1 82 ? 6.051 -4.418 -4.405 1.00 95.31 82 ALA A O 1
ATOM 601 N N . ALA A 1 83 ? 6.903 -4.027 -6.455 1.00 94.81 83 ALA A N 1
ATOM 602 C CA . ALA A 1 83 ? 5.908 -3.049 -6.873 1.00 94.81 83 ALA A CA 1
ATOM 603 C C . ALA A 1 83 ? 5.375 -3.438 -8.255 1.00 94.81 83 ALA A C 1
ATOM 605 O O . ALA A 1 83 ? 6.149 -3.664 -9.184 1.00 94.81 83 ALA A O 1
ATOM 606 N N . HIS A 1 84 ? 4.051 -3.516 -8.385 1.00 95.94 84 HIS A N 1
ATOM 607 C CA . HIS A 1 84 ? 3.378 -3.713 -9.663 1.00 95.94 84 HIS A CA 1
ATOM 608 C C . HIS A 1 84 ? 2.556 -2.469 -9.981 1.00 95.94 84 HIS A C 1
ATOM 610 O O . HIS A 1 84 ? 1.656 -2.104 -9.226 1.00 95.94 84 HIS A O 1
ATOM 616 N N . VAL A 1 85 ? 2.862 -1.828 -11.106 1.00 95.81 85 VAL A N 1
ATOM 617 C CA . VAL A 1 85 ? 2.119 -0.671 -11.606 1.00 95.81 85 VAL A CA 1
ATOM 618 C C . VAL A 1 85 ? 1.328 -1.134 -12.822 1.00 95.81 85 VAL A C 1
ATOM 620 O O . VAL A 1 85 ? 1.902 -1.392 -13.872 1.00 95.81 85 VAL A O 1
ATOM 623 N N . GLY A 1 86 ? 0.008 -1.266 -12.669 1.00 94.88 86 GLY A N 1
ATOM 624 C CA . GLY A 1 86 ? -0.876 -1.733 -13.748 1.00 94.88 86 GLY A CA 1
ATOM 625 C C . GLY A 1 86 ? -1.157 -0.687 -14.837 1.00 94.88 86 GLY A C 1
ATOM 626 O O . GLY A 1 86 ? -1.797 -1.002 -15.834 1.00 94.88 86 GLY A O 1
ATOM 627 N N . GLY A 1 87 ? -0.712 0.556 -14.634 1.00 94.62 87 GLY A N 1
ATOM 628 C CA . GLY A 1 87 ? -0.859 1.671 -15.569 1.00 94.62 87 GLY A CA 1
ATOM 629 C C . GLY A 1 87 ? 0.484 2.322 -15.897 1.00 94.62 87 GLY A C 1
ATOM 630 O O . GLY A 1 87 ? 1.514 1.657 -15.960 1.00 94.62 87 GLY A O 1
ATOM 631 N N . ALA A 1 88 ? 0.479 3.640 -16.094 1.00 95.50 88 ALA A N 1
ATOM 632 C CA . ALA A 1 88 ? 1.702 4.395 -16.339 1.00 95.50 88 ALA A CA 1
ATOM 633 C C . ALA A 1 88 ? 2.494 4.621 -15.040 1.00 95.50 88 ALA A C 1
ATOM 635 O O . ALA A 1 88 ? 1.927 5.018 -14.021 1.00 95.50 88 ALA A O 1
ATOM 636 N N . LEU A 1 89 ? 3.811 4.416 -15.109 1.00 95.50 89 LEU A N 1
ATOM 637 C CA . LEU A 1 89 ? 4.764 4.887 -14.109 1.00 95.50 89 LEU A CA 1
ATOM 638 C C . LEU A 1 89 ? 5.471 6.125 -14.665 1.00 95.50 89 LEU A C 1
ATOM 640 O O . LEU A 1 89 ? 6.158 6.036 -15.681 1.00 95.50 89 LEU A O 1
ATOM 644 N N . THR A 1 90 ? 5.322 7.252 -13.977 1.00 96.00 90 THR A N 1
ATOM 645 C CA . THR A 1 90 ? 6.031 8.498 -14.284 1.00 96.00 90 THR A CA 1
ATOM 646 C C . THR A 1 90 ? 6.944 8.837 -13.117 1.00 96.00 90 THR A C 1
ATOM 648 O O . THR A 1 90 ? 6.506 8.816 -11.967 1.00 96.00 90 THR A O 1
ATOM 651 N N . ALA A 1 91 ? 8.201 9.148 -13.415 1.00 95.00 91 ALA A N 1
ATOM 652 C CA . ALA A 1 91 ? 9.133 9.743 -12.471 1.00 95.00 91 ALA A CA 1
ATOM 653 C C . ALA A 1 91 ? 9.388 11.189 -12.908 1.00 95.00 91 ALA A C 1
ATOM 655 O O . ALA A 1 91 ? 9.783 11.420 -14.048 1.00 95.00 91 ALA A O 1
ATOM 656 N N . ASP A 1 92 ? 9.140 12.149 -12.015 1.00 93.75 92 ASP A N 1
ATOM 657 C CA . ASP A 1 92 ? 9.355 13.575 -12.307 1.00 93.75 92 ASP A CA 1
ATOM 658 C C . ASP A 1 92 ? 10.849 13.945 -12.316 1.00 93.75 92 ASP A C 1
ATOM 660 O O . ASP A 1 92 ? 11.243 14.942 -12.918 1.00 93.75 92 ASP A O 1
ATOM 664 N N . GLY A 1 93 ? 11.678 13.140 -11.646 1.00 92.38 93 GLY A N 1
ATOM 665 C CA . GLY A 1 93 ? 13.135 13.254 -11.627 1.00 92.38 93 GLY A CA 1
ATOM 666 C C . GLY A 1 93 ? 13.820 11.984 -12.127 1.00 92.38 93 GLY A C 1
ATOM 667 O O . GLY A 1 93 ? 13.227 11.166 -12.830 1.00 92.38 93 GLY A O 1
ATOM 668 N N . ASP A 1 94 ? 15.078 11.805 -11.731 1.00 92.69 94 ASP A N 1
ATOM 669 C CA . ASP A 1 94 ? 15.875 10.648 -12.136 1.00 92.69 94 ASP A CA 1
ATOM 670 C C . ASP A 1 94 ? 15.337 9.337 -11.542 1.00 92.69 94 ASP A C 1
ATOM 672 O O . ASP A 1 94 ? 15.007 9.251 -10.356 1.00 92.69 94 ASP A O 1
ATOM 676 N N . ALA A 1 95 ? 15.322 8.284 -12.360 1.00 93.50 95 ALA A N 1
ATOM 677 C CA . ALA A 1 95 ? 15.012 6.926 -11.933 1.00 93.50 95 ALA A CA 1
ATOM 678 C C . ALA A 1 95 ? 16.274 6.055 -11.973 1.00 93.50 95 ALA A C 1
ATOM 680 O O . ALA A 1 95 ? 16.902 5.898 -13.021 1.00 93.50 95 ALA A O 1
ATOM 681 N N . TYR A 1 96 ? 16.619 5.453 -10.834 1.00 93.50 96 TYR A N 1
ATOM 682 C CA . TYR A 1 96 ? 17.770 4.562 -10.700 1.00 93.50 96 TYR A CA 1
ATOM 683 C C . TYR A 1 96 ? 17.304 3.117 -10.536 1.00 93.50 96 TYR A C 1
ATOM 685 O O . TYR A 1 96 ? 16.546 2.795 -9.623 1.00 93.50 96 TYR A O 1
ATOM 693 N N . PHE A 1 97 ? 17.805 2.229 -11.393 1.00 93.81 97 PHE A N 1
ATOM 694 C CA . PHE A 1 97 ? 17.550 0.794 -11.317 1.00 93.81 97 PHE A CA 1
ATOM 695 C C . PHE A 1 97 ? 18.857 0.081 -10.976 1.00 93.81 97 PHE A C 1
ATOM 697 O O . PHE A 1 97 ? 19.794 0.078 -11.768 1.00 93.81 97 PHE A O 1
ATOM 704 N N . GLY A 1 98 ? 18.931 -0.514 -9.783 1.00 92.69 98 GLY A N 1
ATOM 705 C CA . GLY A 1 98 ? 20.143 -1.202 -9.314 1.00 92.69 98 GLY A CA 1
ATOM 706 C C . GLY A 1 98 ? 20.407 -2.557 -9.984 1.00 92.69 98 GLY A C 1
ATOM 707 O O . GLY A 1 98 ? 21.466 -3.142 -9.781 1.00 92.69 98 GLY A O 1
ATOM 708 N N . GLY A 1 99 ? 19.444 -3.070 -10.754 1.00 91.69 99 GLY A N 1
ATOM 709 C CA . GLY A 1 99 ? 19.527 -4.341 -11.469 1.00 91.69 99 GLY A CA 1
ATOM 710 C C . GLY A 1 99 ? 19.240 -4.188 -12.962 1.00 91.69 99 GLY A C 1
ATOM 711 O O . GLY A 1 99 ? 19.253 -3.089 -13.509 1.00 91.69 99 GLY A O 1
ATOM 712 N N . ALA A 1 100 ? 18.962 -5.309 -13.626 1.00 91.44 100 ALA A N 1
ATOM 713 C CA . ALA A 1 100 ? 18.593 -5.300 -15.036 1.00 91.44 100 ALA A CA 1
ATOM 714 C C . ALA A 1 100 ? 17.197 -4.694 -15.248 1.00 91.44 100 ALA A C 1
ATOM 716 O O . ALA A 1 100 ? 16.268 -4.960 -14.485 1.00 91.44 100 ALA A O 1
ATOM 717 N N . VAL A 1 101 ? 17.045 -3.939 -16.336 1.00 93.50 101 VAL A N 1
ATOM 718 C CA . VAL A 1 101 ? 15.753 -3.444 -16.819 1.00 93.50 101 VAL A CA 1
ATOM 719 C C . VAL A 1 101 ? 15.436 -4.162 -18.122 1.00 93.50 101 VAL A C 1
ATOM 721 O O . VAL A 1 101 ? 16.235 -4.155 -19.056 1.00 93.50 101 VAL A O 1
ATOM 724 N N . THR A 1 102 ? 14.274 -4.805 -18.189 1.00 94.06 102 THR A N 1
ATOM 725 C CA . THR A 1 102 ? 13.746 -5.379 -19.430 1.00 94.06 102 THR A CA 1
ATOM 726 C C . THR A 1 102 ? 12.578 -4.530 -19.893 1.00 94.06 102 THR A C 1
ATOM 728 O O . THR A 1 102 ? 11.641 -4.298 -19.133 1.00 94.06 102 THR A O 1
ATOM 731 N N . VAL A 1 103 ? 12.632 -4.073 -21.141 1.00 94.19 103 VAL A N 1
ATOM 732 C CA . VAL A 1 103 ? 11.594 -3.231 -21.736 1.00 94.19 103 VAL A CA 1
ATOM 733 C C . VAL A 1 103 ? 10.985 -3.973 -22.913 1.00 94.19 103 VAL A C 1
ATOM 735 O O . VAL A 1 103 ? 11.677 -4.320 -23.868 1.00 94.19 103 VAL A O 1
ATOM 738 N N . ALA A 1 104 ? 9.679 -4.209 -22.847 1.00 94.88 104 ALA A N 1
ATOM 739 C CA . ALA A 1 104 ? 8.904 -4.659 -23.991 1.00 94.88 104 ALA A CA 1
ATOM 740 C C . ALA A 1 104 ? 8.388 -3.419 -24.729 1.00 94.88 104 ALA A C 1
ATOM 742 O O . ALA A 1 104 ? 7.361 -2.854 -24.361 1.00 94.88 104 ALA A O 1
ATOM 743 N N . GLY A 1 105 ? 9.135 -2.957 -25.732 1.00 93.56 105 GLY A N 1
ATOM 744 C CA . GLY A 1 105 ? 8.758 -1.792 -26.530 1.00 93.56 105 GLY A CA 1
ATOM 745 C C . GLY A 1 105 ? 9.928 -0.864 -26.821 1.00 93.56 105 GLY A C 1
ATOM 746 O O . GLY A 1 105 ? 11.087 -1.272 -26.809 1.00 93.56 105 GLY A O 1
ATOM 747 N N . ALA A 1 106 ? 9.604 0.392 -27.115 1.00 92.19 106 ALA A N 1
ATOM 748 C CA . ALA A 1 106 ? 10.594 1.404 -27.441 1.00 92.19 106 ALA A CA 1
ATOM 749 C C . ALA A 1 106 ? 11.145 2.069 -26.176 1.00 92.19 106 ALA A C 1
ATOM 751 O O . ALA A 1 106 ? 10.395 2.449 -25.279 1.00 92.19 106 ALA A O 1
ATOM 752 N N . VAL A 1 107 ? 12.461 2.268 -26.156 1.00 90.81 107 VAL A N 1
ATOM 753 C CA . VAL A 1 107 ? 13.133 3.171 -25.220 1.00 90.81 107 VAL A CA 1
ATOM 754 C C . VAL A 1 107 ? 13.477 4.433 -26.001 1.00 90.81 107 VAL A C 1
ATOM 756 O O . VAL A 1 107 ? 14.218 4.370 -26.980 1.00 90.81 107 VAL A O 1
ATOM 759 N N . ILE A 1 108 ? 12.902 5.567 -25.600 1.00 89.69 108 ILE A N 1
ATOM 760 C CA . ILE A 1 108 ? 13.087 6.859 -26.267 1.00 89.69 108 ILE A CA 1
ATOM 761 C C . ILE A 1 108 ? 13.597 7.857 -25.232 1.00 89.69 108 ILE A C 1
ATOM 763 O O . ILE A 1 108 ? 13.015 7.997 -24.160 1.00 89.69 108 ILE A O 1
ATOM 767 N N . GLY A 1 109 ? 14.671 8.566 -25.565 1.00 88.94 109 GLY A N 1
ATOM 768 C CA . GLY A 1 109 ? 15.233 9.631 -24.745 1.00 88.94 109 GLY A CA 1
ATOM 769 C C . GLY A 1 109 ? 16.009 10.617 -25.609 1.00 88.94 109 GLY A C 1
ATOM 770 O O . GLY A 1 109 ? 16.494 10.266 -26.681 1.00 88.94 109 GLY A O 1
ATOM 771 N N . SER A 1 110 ? 16.105 11.863 -25.155 1.00 88.69 110 SER A N 1
ATOM 772 C CA . SER A 1 110 ? 16.861 12.930 -25.826 1.00 88.69 110 SER A CA 1
ATOM 773 C C . SER A 1 110 ? 18.319 13.032 -25.357 1.00 88.69 110 SER A C 1
ATOM 775 O O . SER A 1 110 ? 19.086 13.818 -25.909 1.00 88.69 110 SER A O 1
ATOM 777 N N . GLY A 1 111 ? 18.701 12.259 -24.334 1.00 85.50 111 GLY A N 1
ATOM 778 C CA . GLY A 1 111 ? 20.041 12.247 -23.750 1.00 85.50 111 GLY A CA 1
ATOM 779 C C . GLY A 1 111 ? 20.999 11.240 -24.403 1.00 85.50 111 GLY A C 1
ATOM 780 O O . GLY A 1 111 ? 20.572 10.373 -25.167 1.00 85.50 111 GLY A O 1
ATOM 781 N N . PRO A 1 112 ? 22.306 11.331 -24.097 1.00 82.50 112 PRO A N 1
ATOM 782 C CA . PRO A 1 112 ? 23.300 10.394 -24.603 1.00 82.50 112 PRO A CA 1
ATOM 783 C C . PRO A 1 112 ? 23.026 8.978 -24.084 1.00 82.50 112 PRO A C 1
ATOM 785 O O . PRO A 1 112 ? 22.984 8.740 -22.878 1.00 82.50 112 PRO A O 1
ATOM 788 N N . TYR A 1 113 ? 22.881 8.026 -25.004 1.00 81.19 113 TYR A N 1
ATOM 789 C CA . TYR A 1 113 ? 22.831 6.611 -24.663 1.00 81.19 113 TYR A CA 1
ATOM 790 C C . TYR A 1 113 ? 24.257 6.068 -24.552 1.00 81.19 113 TYR A C 1
ATOM 792 O O . TYR A 1 113 ? 24.974 5.974 -25.550 1.00 81.19 113 TYR A O 1
ATOM 800 N N . ILE A 1 114 ? 24.680 5.731 -23.334 1.00 80.25 114 ILE A N 1
ATOM 801 C CA . ILE A 1 114 ? 25.971 5.084 -23.097 1.00 80.25 114 ILE A CA 1
ATOM 802 C C . ILE A 1 114 ? 25.762 3.572 -23.141 1.00 80.25 114 ILE A C 1
ATOM 804 O O . ILE A 1 114 ? 25.369 2.958 -22.152 1.00 80.25 114 ILE A O 1
ATOM 808 N N . ASP A 1 115 ? 26.042 2.971 -24.296 1.00 82.56 115 ASP A N 1
ATOM 809 C CA . ASP A 1 115 ? 26.122 1.517 -24.411 1.00 82.56 115 ASP A CA 1
ATOM 810 C C . ASP A 1 115 ? 27.520 1.029 -24.015 1.00 82.56 115 ASP A C 1
ATOM 812 O O . ASP A 1 115 ? 28.518 1.337 -24.674 1.00 82.56 115 ASP A O 1
ATOM 816 N N . SER A 1 116 ? 27.606 0.222 -22.958 1.00 75.44 116 SER A N 1
ATOM 817 C CA . SER A 1 116 ? 28.852 -0.459 -22.596 1.00 75.44 116 SER A CA 1
ATOM 818 C C . SER A 1 116 ? 28.993 -1.745 -23.395 1.00 75.44 116 SER A C 1
ATOM 820 O O . SER A 1 116 ? 28.820 -2.862 -22.911 1.00 75.44 116 SER A O 1
ATOM 822 N N . SER A 1 117 ? 29.372 -1.562 -24.650 1.00 81.81 117 SER A N 1
ATOM 823 C CA . SER A 1 117 ? 29.568 -2.620 -25.631 1.00 81.81 117 SER A CA 1
ATOM 824 C C . SER A 1 117 ? 30.906 -3.378 -25.444 1.00 81.81 117 SER A C 1
ATOM 826 O O . SER A 1 117 ? 31.610 -3.653 -26.419 1.00 81.81 117 SER A O 1
ATOM 828 N N . ASP A 1 118 ? 31.270 -3.738 -24.207 1.00 86.50 118 ASP A N 1
ATOM 829 C CA . ASP A 1 118 ? 32.553 -4.375 -23.861 1.00 86.50 118 ASP A CA 1
ATOM 830 C C . ASP A 1 118 ? 32.649 -5.816 -24.392 1.00 86.50 118 ASP A C 1
ATOM 832 O O . ASP A 1 118 ? 31.813 -6.677 -24.102 1.00 86.50 118 ASP A O 1
ATOM 836 N N . ARG A 1 119 ? 33.718 -6.106 -25.146 1.00 86.62 119 ARG A N 1
ATOM 837 C CA . ARG A 1 119 ? 33.974 -7.438 -25.719 1.00 86.62 119 ARG A CA 1
ATOM 838 C C . ARG A 1 119 ? 34.045 -8.550 -24.672 1.00 86.62 119 ARG A C 1
ATOM 840 O O . ARG A 1 119 ? 33.767 -9.695 -24.999 1.00 86.62 119 ARG A O 1
ATOM 847 N N . ARG A 1 120 ? 34.420 -8.242 -23.426 1.00 87.88 120 ARG A N 1
ATOM 848 C CA . ARG A 1 120 ? 34.511 -9.220 -22.329 1.00 87.88 120 ARG A CA 1
ATOM 849 C C . ARG A 1 120 ? 33.142 -9.784 -21.945 1.00 87.88 120 ARG A C 1
ATOM 851 O O . ARG A 1 120 ? 33.083 -10.893 -21.422 1.00 87.88 120 ARG A O 1
ATOM 858 N N . PHE A 1 121 ? 32.064 -9.048 -22.225 1.00 84.94 121 PHE A N 1
ATOM 859 C CA . PHE A 1 121 ? 30.687 -9.466 -21.950 1.00 84.94 121 PHE A CA 1
ATOM 860 C C . PHE A 1 121 ? 29.972 -10.054 -23.172 1.00 84.94 121 PHE A C 1
ATOM 862 O O . PHE A 1 121 ? 28.879 -10.595 -23.034 1.00 84.94 121 PHE A O 1
ATOM 869 N N . LYS A 1 122 ? 30.586 -10.002 -24.359 1.00 86.81 122 LYS A N 1
ATOM 870 C CA . LYS A 1 122 ? 30.032 -10.573 -25.591 1.00 86.81 122 LYS A CA 1
ATOM 871 C C . LYS A 1 122 ? 30.653 -11.944 -25.836 1.00 86.81 122 LYS A C 1
ATOM 873 O O . LYS A 1 122 ? 31.809 -12.045 -26.240 1.00 86.81 122 LYS A O 1
ATOM 878 N N . ARG A 1 123 ? 29.891 -12.999 -25.554 1.00 84.88 123 ARG A N 1
ATOM 879 C CA . ARG A 1 123 ? 30.260 -14.385 -25.874 1.00 84.88 123 ARG A CA 1
ATOM 880 C C . ARG A 1 123 ? 29.689 -14.765 -27.241 1.00 84.88 123 ARG A C 1
ATOM 882 O O . ARG A 1 123 ? 28.738 -14.141 -27.697 1.00 84.88 123 ARG A O 1
ATOM 889 N N . ASP A 1 124 ? 30.311 -15.747 -27.888 1.00 84.12 124 ASP A N 1
ATOM 890 C CA . ASP A 1 124 ? 29.796 -16.384 -29.109 1.00 84.12 124 ASP A CA 1
ATOM 891 C C . ASP A 1 124 ? 29.613 -15.439 -30.312 1.00 84.12 124 ASP A C 1
ATOM 893 O O . ASP A 1 124 ? 28.678 -15.553 -31.102 1.00 84.12 124 ASP A O 1
ATOM 897 N N . LEU A 1 125 ? 30.546 -14.498 -30.475 1.00 81.12 125 LEU A N 1
ATOM 898 C CA . LEU A 1 125 ? 30.632 -13.663 -31.671 1.00 81.12 125 LEU A CA 1
ATOM 899 C C . LEU A 1 125 ? 31.097 -14.516 -32.860 1.00 81.12 125 LEU A C 1
ATOM 901 O O . LEU A 1 125 ? 32.235 -14.984 -32.877 1.00 81.12 125 LEU A O 1
ATOM 905 N N . ALA A 1 126 ? 30.241 -14.674 -33.867 1.00 80.88 126 ALA A N 1
ATOM 906 C CA . ALA A 1 126 ? 30.578 -15.328 -35.127 1.00 80.88 126 ALA A CA 1
ATOM 907 C C . ALA A 1 126 ? 30.418 -14.349 -36.304 1.00 80.88 126 ALA A C 1
ATOM 909 O O . ALA A 1 126 ? 29.501 -13.521 -36.290 1.00 80.88 126 ALA A O 1
ATOM 910 N N . PRO A 1 127 ? 31.280 -14.426 -37.332 1.00 79.56 127 PRO A N 1
ATOM 911 C CA . PRO A 1 127 ? 31.070 -13.699 -38.575 1.00 79.56 127 PRO A CA 1
ATOM 912 C C . PRO A 1 127 ? 29.743 -14.096 -39.229 1.00 79.56 127 PRO A C 1
ATOM 914 O O . PRO A 1 127 ? 29.361 -15.266 -39.245 1.00 79.56 127 PRO A O 1
ATOM 917 N N . VAL A 1 128 ? 29.052 -13.119 -39.808 1.00 77.19 128 VAL A N 1
ATOM 918 C CA . VAL A 1 128 ? 27.874 -13.368 -40.644 1.00 77.19 128 VAL A CA 1
ATOM 919 C C . VAL A 1 128 ? 28.370 -13.626 -42.069 1.00 77.19 128 VAL A C 1
ATOM 921 O O . VAL A 1 128 ? 28.730 -12.679 -42.766 1.00 77.19 128 VAL A O 1
ATOM 924 N N . GLU A 1 129 ? 28.425 -14.891 -42.498 1.00 83.94 129 GLU A N 1
ATOM 925 C CA . GLU A 1 129 ? 28.967 -15.265 -43.815 1.00 83.94 129 GLU A CA 1
ATOM 926 C C . GLU A 1 129 ? 27.908 -15.718 -44.830 1.00 83.94 129 GLU A C 1
ATOM 928 O O . GLU A 1 129 ? 26.930 -16.394 -44.508 1.00 83.94 129 GLU A O 1
ATOM 933 N N . GLY A 1 130 ? 28.151 -15.374 -46.098 1.00 77.50 130 GLY A N 1
ATOM 934 C CA . GLY A 1 130 ? 27.339 -15.786 -47.242 1.00 77.50 130 GLY A CA 1
ATOM 935 C C . GLY A 1 130 ? 26.149 -14.870 -47.557 1.00 77.50 130 GLY A C 1
ATOM 936 O O . GLY A 1 130 ? 25.639 -14.122 -46.722 1.00 77.50 130 GLY A O 1
ATOM 937 N N . ALA A 1 131 ? 25.676 -14.945 -48.806 1.00 71.50 131 ALA A N 1
ATOM 938 C CA . ALA A 1 131 ? 24.592 -14.100 -49.320 1.00 71.50 131 ALA A CA 1
ATOM 939 C C . ALA A 1 131 ? 23.256 -14.298 -48.574 1.00 71.50 131 ALA A C 1
ATOM 941 O O . ALA A 1 131 ? 22.490 -13.349 -48.417 1.00 71.50 131 ALA A O 1
ATOM 942 N N . ALA A 1 132 ? 22.995 -15.510 -48.069 1.00 66.00 132 ALA A N 1
ATOM 943 C CA . ALA A 1 132 ? 21.785 -15.830 -47.311 1.00 66.00 132 ALA A CA 1
ATOM 944 C C . ALA A 1 132 ? 21.767 -15.178 -45.916 1.00 66.00 132 ALA A C 1
ATOM 946 O O . ALA A 1 132 ? 20.721 -14.716 -45.466 1.00 66.00 132 ALA A O 1
ATOM 947 N N . ALA A 1 133 ? 22.923 -15.083 -45.252 1.00 69.75 133 ALA A N 1
ATOM 948 C CA . ALA A 1 133 ? 23.033 -14.473 -43.932 1.00 69.75 133 ALA A CA 1
ATOM 949 C C . ALA A 1 133 ? 22.974 -12.935 -44.013 1.00 69.75 133 ALA A C 1
ATOM 951 O O . ALA A 1 133 ? 22.301 -12.290 -43.211 1.00 69.75 133 ALA A O 1
ATOM 952 N N . LEU A 1 134 ? 23.570 -12.344 -45.056 1.00 69.88 134 LEU A N 1
ATOM 953 C CA . LEU A 1 134 ? 23.460 -10.907 -45.336 1.00 69.88 134 LEU A CA 1
ATOM 954 C C . LEU A 1 134 ? 22.015 -10.482 -45.674 1.00 69.88 134 LEU A C 1
ATOM 956 O O . LEU A 1 134 ? 21.594 -9.381 -45.320 1.00 69.88 134 LEU A O 1
ATOM 960 N N . ALA A 1 135 ? 21.238 -11.357 -46.324 1.00 68.19 135 ALA A N 1
ATOM 961 C CA . ALA A 1 135 ? 19.818 -11.129 -46.598 1.00 68.19 135 ALA A CA 1
ATOM 962 C C . ALA A 1 135 ? 18.939 -11.183 -45.331 1.00 68.19 135 ALA A C 1
ATOM 964 O O . ALA A 1 135 ? 17.891 -10.541 -45.293 1.00 68.19 135 ALA A O 1
ATOM 965 N N . ALA A 1 136 ? 19.361 -11.912 -44.291 1.00 65.06 136 ALA A N 1
ATOM 966 C CA . ALA A 1 136 ? 18.648 -11.997 -43.015 1.00 65.06 136 ALA A CA 1
ATOM 967 C C . ALA A 1 136 ? 18.836 -10.747 -42.132 1.00 65.06 136 ALA A C 1
ATOM 969 O O . ALA A 1 136 ? 17.932 -10.404 -41.378 1.00 65.06 136 ALA A O 1
ATOM 970 N N . VAL A 1 137 ? 19.972 -10.048 -42.252 1.00 67.56 137 VAL A N 1
ATOM 971 C CA . VAL A 1 137 ? 20.284 -8.820 -41.485 1.00 67.56 137 VAL A CA 1
ATOM 972 C C . VAL A 1 137 ? 19.681 -7.554 -42.118 1.00 67.56 137 VAL A C 1
ATOM 974 O O . VAL A 1 137 ? 19.487 -6.557 -41.436 1.00 67.56 137 VAL A O 1
ATOM 977 N N . ARG A 1 138 ? 19.371 -7.576 -43.421 1.00 64.25 138 ARG A N 1
ATOM 978 C CA . ARG A 1 138 ? 18.836 -6.427 -44.182 1.00 64.25 138 ARG A CA 1
ATOM 979 C C . ARG A 1 138 ? 17.302 -6.280 -44.149 1.00 64.25 138 ARG A C 1
ATOM 981 O O . ARG A 1 138 ? 16.771 -5.553 -44.985 1.00 64.25 138 ARG A O 1
ATOM 988 N N . ARG A 1 139 ? 16.597 -6.987 -43.262 1.00 48.47 139 ARG A N 1
ATOM 989 C CA . ARG A 1 139 ? 15.138 -6.850 -43.115 1.00 48.47 139 ARG A CA 1
ATOM 990 C C . ARG A 1 139 ? 14.761 -5.715 -42.181 1.00 48.47 139 ARG A C 1
ATOM 992 O O . ARG A 1 139 ? 15.419 -5.598 -41.127 1.00 48.47 139 ARG A O 1
#

Foldseek 3Di:
DDDDPDDDDPDDDDAFWDWDQDPVRDTDTDPQWGADPVRDTGHPDDPDDDDDDDDDQVPHDDPPDDDDDDDDPPDPDDDDPDDDDPDDDDDPDDDDDPDDDDDDDDDDDPDDDDDPPDPVPDPDDDDQDDPVSVVVVVD

pLDDT: mean 85.34, std 9.17, range [48.47, 96.0]